Protein AF-A0A5U8XKB9-F1 (afdb_monomer_lite)

Sequence (146 aa):
MTHKVTMGALIYDFKRKNEGKGVQATQALTTLVAITLAYNAPLPNNGPTGGQEAARTTLRPYITDIASRINEIMHIDFTSIDSLSIALYCNRYEQAWNPRGAIDAFSIQQIVHEGIGSDIWETVKLWLDRFMDAISFYQLEQREEG

Structure (mmCIF, N/CA/C/O backbone):
data_AF-A0A5U8XKB9-F1
#
_entry.id   AF-A0A5U8XKB9-F1
#
loop_
_atom_site.group_PDB
_atom_site.id
_atom_site.type_symbol
_atom_site.label_atom_id
_atom_site.label_alt_id
_atom_site.label_comp_id
_atom_site.label_asym_id
_atom_site.label_entity_id
_atom_site.label_seq_id
_atom_site.pdbx_PDB_ins_code
_atom_site.Cartn_x
_atom_site.Cartn_y
_atom_site.Cartn_z
_atom_site.occupancy
_atom_site.B_iso_or_equiv
_atom_site.auth_seq_id
_atom_site.auth_comp_id
_atom_site.auth_asym_id
_atom_site.auth_atom_id
_atom_site.pdbx_PDB_model_num
ATOM 1 N N . MET A 1 1 ? -23.807 11.664 -11.097 1.00 34.69 1 MET A N 1
ATOM 2 C CA . MET A 1 1 ? -22.904 12.370 -10.167 1.00 34.69 1 MET A CA 1
ATOM 3 C C . MET A 1 1 ? -22.377 11.351 -9.178 1.00 34.69 1 MET A C 1
ATOM 5 O O . MET A 1 1 ? -23.045 11.051 -8.199 1.00 34.69 1 MET A O 1
ATOM 9 N N . THR A 1 2 ? -21.241 10.733 -9.484 1.00 43.72 2 THR A N 1
ATOM 10 C CA . THR A 1 2 ? -20.533 9.880 -8.526 1.00 43.72 2 THR A CA 1
ATOM 11 C C . THR A 1 2 ? -19.955 10.829 -7.481 1.00 43.72 2 THR A C 1
ATOM 13 O O . THR A 1 2 ? -19.158 11.695 -7.836 1.00 43.72 2 THR A O 1
ATOM 16 N N . HIS A 1 3 ? -20.431 10.780 -6.236 1.00 47.84 3 HIS A N 1
ATOM 17 C CA . HIS A 1 3 ? -19.856 11.596 -5.166 1.00 47.84 3 HIS A CA 1
ATOM 18 C C . HIS A 1 3 ? -18.357 11.278 -5.081 1.00 47.84 3 HIS A C 1
ATOM 20 O O . HIS A 1 3 ? -17.996 10.139 -4.796 1.00 47.84 3 HIS A O 1
ATOM 26 N N . LYS A 1 4 ? -17.497 12.263 -5.372 1.00 56.12 4 LYS A N 1
ATOM 27 C CA . LYS A 1 4 ? -16.047 12.139 -5.191 1.00 56.12 4 LYS A CA 1
ATOM 28 C C . LYS A 1 4 ? -15.786 11.933 -3.699 1.00 56.12 4 LYS A C 1
ATOM 30 O O . LYS A 1 4 ? -15.972 12.854 -2.906 1.00 56.12 4 LYS A O 1
ATOM 35 N N . VAL A 1 5 ? -15.423 10.715 -3.308 1.00 63.97 5 VAL A N 1
ATOM 36 C CA . VAL A 1 5 ? -15.011 10.419 -1.934 1.00 63.97 5 VAL A CA 1
ATOM 37 C C . VAL A 1 5 ? -13.536 10.774 -1.828 1.00 63.97 5 VAL A C 1
ATOM 39 O O . VAL A 1 5 ? -12.691 10.135 -2.448 1.00 63.97 5 VAL A O 1
ATOM 42 N N . THR A 1 6 ? -13.226 11.817 -1.064 1.00 74.31 6 THR A N 1
ATOM 43 C CA . THR A 1 6 ? -11.840 12.196 -0.788 1.00 74.31 6 THR A CA 1
ATOM 44 C C . THR A 1 6 ? -11.213 11.209 0.194 1.00 74.31 6 THR A C 1
ATOM 46 O O . THR A 1 6 ? -11.902 10.638 1.046 1.00 74.31 6 THR A O 1
ATOM 49 N N . MET A 1 7 ? -9.891 11.035 0.121 1.00 77.50 7 MET A N 1
ATOM 50 C CA . MET A 1 7 ? -9.161 10.149 1.035 1.00 77.50 7 MET A CA 1
ATOM 51 C C . MET A 1 7 ? -9.424 10.496 2.511 1.00 77.50 7 MET A C 1
ATOM 53 O O . MET A 1 7 ? -9.654 9.613 3.332 1.00 77.50 7 MET A O 1
ATOM 57 N N . GLY A 1 8 ? -9.479 11.791 2.842 1.00 78.50 8 GLY A N 1
ATOM 58 C CA . GLY A 1 8 ? -9.798 12.251 4.194 1.00 78.50 8 GLY A CA 1
ATOM 59 C C . GLY A 1 8 ? -11.183 11.804 4.667 1.00 78.50 8 GLY A C 1
ATOM 60 O O . GLY A 1 8 ? -11.303 11.233 5.750 1.00 78.50 8 GLY A O 1
ATOM 61 N N . ALA A 1 9 ? -12.222 11.997 3.844 1.00 81.25 9 ALA A N 1
ATOM 62 C CA . ALA A 1 9 ? -13.580 11.559 4.173 1.00 81.25 9 ALA A CA 1
ATOM 63 C C . ALA A 1 9 ? -13.650 10.038 4.384 1.00 81.25 9 ALA A C 1
ATOM 65 O O . ALA A 1 9 ? -14.269 9.574 5.342 1.00 81.25 9 ALA A O 1
ATOM 66 N N . LEU A 1 10 ? -12.946 9.269 3.549 1.00 86.12 10 LEU A N 1
ATOM 67 C CA . LEU A 1 10 ? -12.897 7.815 3.666 1.00 86.12 10 LEU A CA 1
ATOM 68 C C . LEU A 1 10 ? -12.197 7.348 4.950 1.00 86.12 10 LEU A C 1
ATOM 70 O O . LEU A 1 10 ? -12.670 6.413 5.598 1.00 86.12 10 LEU A O 1
ATOM 74 N N . ILE A 1 11 ? -11.107 8.010 5.353 1.00 86.75 11 ILE A N 1
ATOM 75 C CA . ILE A 1 11 ? -10.418 7.724 6.619 1.00 86.75 11 ILE A CA 1
ATOM 76 C C . ILE A 1 11 ? -11.340 8.015 7.811 1.00 86.75 11 ILE A C 1
ATOM 78 O O . ILE A 1 11 ? -11.408 7.206 8.740 1.00 86.75 11 ILE A O 1
ATOM 82 N N . TYR A 1 12 ? -12.076 9.130 7.795 1.00 86.44 12 TYR A N 1
ATOM 83 C CA . TYR A 1 12 ? -13.039 9.441 8.857 1.00 86.44 12 TYR A CA 1
ATOM 84 C C . TYR A 1 12 ? -14.176 8.416 8.928 1.00 86.44 12 TYR A C 1
ATOM 86 O O . TYR A 1 12 ? -14.500 7.939 10.020 1.00 86.44 12 TYR A O 1
ATOM 94 N N . ASP A 1 13 ? -14.736 8.017 7.785 1.00 89.38 13 ASP A N 1
ATOM 95 C CA . ASP A 1 13 ? -15.769 6.980 7.718 1.00 89.38 13 ASP A CA 1
ATOM 96 C C . ASP A 1 13 ? -15.2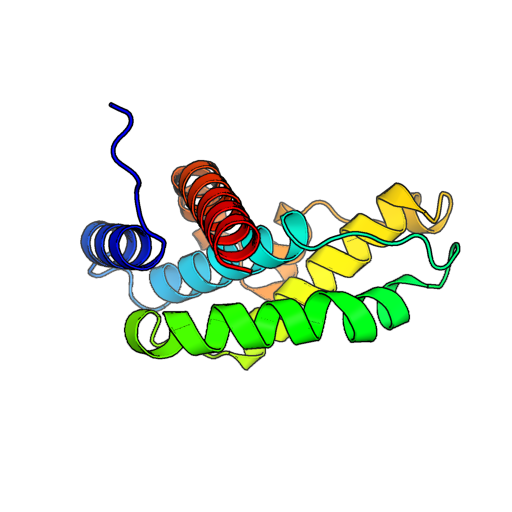56 5.632 8.232 1.00 89.38 13 ASP A C 1
ATOM 98 O O . ASP A 1 13 ? -15.944 4.955 9.006 1.00 89.38 13 ASP A O 1
ATOM 102 N N . PHE A 1 14 ? -14.029 5.263 7.859 1.00 90.75 14 PHE A N 1
ATOM 103 C CA . PHE A 1 14 ? -13.372 4.060 8.356 1.00 90.75 14 PHE A CA 1
ATOM 104 C C . PHE A 1 14 ? -13.222 4.099 9.879 1.00 90.75 14 PHE A C 1
ATOM 106 O O . PHE A 1 14 ? -13.602 3.140 10.559 1.00 90.75 14 PHE A O 1
ATOM 113 N N . LYS A 1 15 ? -12.704 5.209 10.424 1.00 88.31 15 LYS A N 1
ATOM 114 C CA . LYS A 1 15 ? -12.518 5.392 11.870 1.00 88.31 15 LYS A CA 1
ATOM 115 C C . LYS A 1 15 ? -13.843 5.294 12.615 1.00 88.31 15 LYS A C 1
ATOM 117 O O . LYS A 1 15 ? -13.934 4.548 13.583 1.00 88.31 15 LYS A O 1
ATOM 122 N N . ARG A 1 16 ? -14.890 5.956 12.117 1.00 88.62 16 ARG A N 1
ATOM 123 C CA . ARG A 1 16 ? -16.231 5.913 12.715 1.00 88.62 16 ARG A CA 1
ATOM 124 C C . ARG A 1 16 ? -16.829 4.506 12.700 1.00 88.62 16 ARG A C 1
ATOM 126 O O . ARG A 1 16 ? -17.452 4.085 13.667 1.00 88.62 16 ARG A O 1
ATOM 133 N N .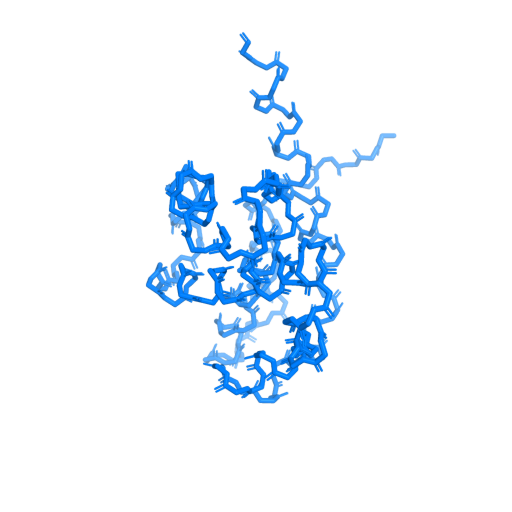 LYS A 1 17 ? -16.659 3.757 11.608 1.00 91.31 17 LYS A N 1
ATOM 134 C CA . LYS A 1 17 ? -17.190 2.386 11.486 1.00 91.31 17 LYS A CA 1
ATOM 135 C C . LYS A 1 17 ? -16.416 1.346 12.293 1.00 91.31 17 LYS A C 1
ATOM 137 O O . LYS A 1 17 ? -16.946 0.260 12.521 1.00 91.31 17 LYS A O 1
ATOM 142 N N . ASN A 1 18 ? -15.194 1.661 12.708 1.00 88.31 18 ASN A N 1
ATOM 143 C CA . ASN A 1 18 ? -14.332 0.772 13.484 1.00 88.31 18 ASN A CA 1
ATOM 144 C C . ASN A 1 18 ? -14.001 1.339 14.873 1.00 88.31 18 ASN A C 1
ATOM 146 O O . ASN A 1 18 ? -13.044 0.900 15.514 1.00 88.31 18 ASN A O 1
ATOM 150 N N . GLU A 1 19 ? -14.802 2.292 15.348 1.00 84.62 19 GLU A N 1
ATOM 151 C CA . GLU A 1 19 ? -14.699 2.837 16.695 1.00 84.62 19 GLU A CA 1
ATOM 152 C C . GLU A 1 19 ? -14.819 1.704 17.730 1.00 84.62 19 GLU A C 1
ATOM 154 O O . GLU A 1 19 ? -15.651 0.806 17.603 1.00 84.62 19 GLU A O 1
ATOM 159 N N . GLY A 1 20 ? -13.925 1.695 18.722 1.00 82.50 20 GLY A N 1
ATOM 160 C CA . GLY A 1 20 ? -13.863 0.644 19.746 1.00 82.50 20 GLY A CA 1
ATOM 161 C C . GLY A 1 20 ? -13.031 -0.596 19.389 1.00 82.50 20 GLY A C 1
ATOM 162 O O . GLY A 1 20 ? -12.761 -1.398 20.278 1.00 82.50 20 GLY A O 1
ATOM 163 N N . LYS A 1 21 ? -12.545 -0.747 18.146 1.00 83.06 21 LYS A N 1
ATOM 164 C CA . LYS A 1 21 ? -11.639 -1.857 17.764 1.00 83.06 21 LYS A CA 1
ATOM 165 C C . LYS A 1 21 ? -10.153 -1.604 18.078 1.00 83.06 21 LYS A C 1
ATOM 167 O O . LYS A 1 21 ? -9.316 -2.474 17.851 1.00 83.06 21 LYS A O 1
ATOM 172 N N . GLY A 1 22 ? -9.812 -0.422 18.597 1.00 84.06 22 GLY A N 1
ATOM 173 C CA . GLY A 1 22 ? -8.472 -0.090 19.093 1.00 84.06 22 GLY A CA 1
ATOM 174 C C . GLY A 1 22 ? -7.353 -0.369 18.082 1.00 84.06 22 GLY A C 1
ATOM 175 O O . GLY A 1 22 ? -7.393 0.114 16.951 1.00 84.06 22 GLY A O 1
ATOM 176 N N . VAL A 1 23 ? -6.364 -1.168 18.496 1.00 86.00 23 VAL A N 1
ATOM 177 C CA . VAL A 1 23 ? -5.152 -1.490 17.717 1.00 86.00 23 VAL A CA 1
ATOM 178 C C . VAL A 1 23 ? -5.476 -2.139 16.366 1.00 86.00 23 VAL A C 1
ATOM 180 O O . VAL A 1 23 ? -4.866 -1.771 15.364 1.00 86.00 23 VAL A O 1
ATOM 183 N N . GLN A 1 24 ? -6.483 -3.016 16.306 1.00 88.50 24 GLN A N 1
ATOM 184 C CA . GLN A 1 24 ? -6.872 -3.708 15.071 1.00 88.50 24 GLN A CA 1
ATOM 185 C C . GLN A 1 24 ? -7.365 -2.736 13.993 1.00 88.50 24 GLN A C 1
ATOM 187 O O . GLN A 1 24 ? -7.055 -2.901 12.814 1.00 88.50 24 GLN A O 1
ATOM 192 N N . ALA A 1 25 ? -8.112 -1.694 14.379 1.00 88.69 25 ALA A N 1
ATOM 193 C CA . ALA A 1 25 ? -8.559 -0.670 13.434 1.00 88.69 25 ALA A CA 1
ATOM 194 C C . ALA A 1 25 ? -7.376 0.117 12.869 1.00 88.69 25 ALA A C 1
ATOM 196 O O . ALA A 1 25 ? -7.320 0.353 11.663 1.00 88.69 25 ALA A O 1
ATOM 197 N N . THR A 1 26 ? -6.421 0.488 13.723 1.00 88.06 26 THR A N 1
ATOM 198 C CA . THR A 1 26 ? -5.207 1.193 13.299 1.00 88.06 26 THR A CA 1
ATOM 199 C C . THR A 1 26 ? -4.386 0.333 12.345 1.00 88.06 26 THR A C 1
ATOM 201 O O . THR A 1 26 ? -4.038 0.798 11.269 1.00 88.06 26 THR A O 1
ATOM 204 N N . GLN A 1 27 ? -4.149 -0.934 12.683 1.00 90.25 27 GLN A N 1
ATOM 205 C CA . GLN A 1 27 ? -3.424 -1.888 11.839 1.00 90.25 27 GLN A CA 1
ATOM 206 C C . GLN A 1 27 ? -4.107 -2.119 10.481 1.00 90.25 27 GLN A C 1
ATOM 208 O O . GLN A 1 27 ? -3.440 -2.137 9.442 1.00 90.25 27 GLN A O 1
ATOM 213 N N . ALA A 1 28 ? -5.437 -2.247 10.467 1.00 91.94 28 ALA A N 1
ATOM 214 C CA . ALA A 1 28 ? -6.211 -2.353 9.234 1.00 91.94 28 ALA A CA 1
ATOM 215 C C . ALA A 1 28 ? -6.091 -1.084 8.378 1.00 91.94 28 ALA A C 1
ATOM 217 O O . ALA A 1 28 ? -5.891 -1.184 7.169 1.00 91.94 28 ALA A O 1
ATOM 218 N N . LEU A 1 29 ? -6.152 0.100 8.994 1.00 90.62 29 LEU A N 1
ATOM 219 C CA . LEU A 1 29 ? -5.991 1.37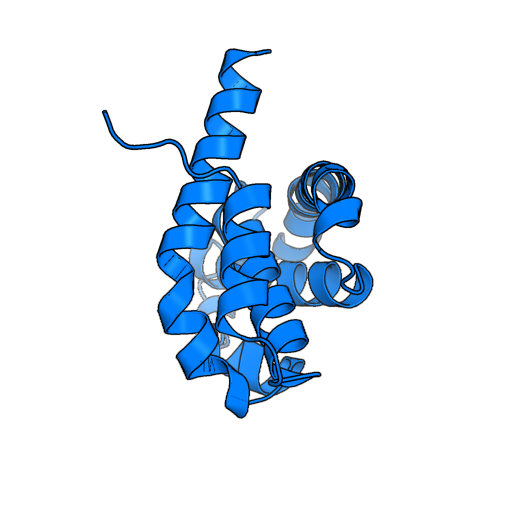0 8.290 1.00 90.62 29 LEU A CA 1
ATOM 220 C C . LEU A 1 29 ? -4.573 1.535 7.725 1.00 90.62 29 LEU A C 1
ATOM 222 O O . LEU A 1 29 ? -4.436 1.885 6.555 1.00 90.62 29 LEU A O 1
ATOM 226 N N . THR A 1 30 ? -3.532 1.208 8.501 1.00 89.81 30 THR A N 1
ATOM 227 C CA . THR A 1 30 ? -2.137 1.148 8.027 1.00 89.81 30 THR A CA 1
ATOM 228 C C . THR A 1 30 ? -2.026 0.262 6.793 1.00 89.81 30 THR A C 1
ATOM 230 O O . THR A 1 30 ? -1.435 0.655 5.791 1.00 89.81 30 THR A O 1
ATOM 233 N N . THR A 1 31 ? -2.631 -0.926 6.853 1.00 92.69 31 THR A N 1
ATOM 234 C CA . THR A 1 31 ? -2.587 -1.913 5.770 1.00 92.69 31 THR A CA 1
ATOM 235 C C . THR A 1 31 ? -3.304 -1.417 4.518 1.00 92.69 31 THR A C 1
ATOM 237 O O . THR A 1 31 ? -2.762 -1.530 3.421 1.00 92.69 31 THR A O 1
ATOM 240 N N . LEU A 1 32 ? -4.494 -0.830 4.670 1.00 93.00 32 LEU A N 1
ATOM 241 C CA . LEU A 1 32 ? -5.249 -0.235 3.566 1.00 93.00 32 LEU A CA 1
ATOM 242 C C . LEU A 1 32 ? -4.430 0.850 2.866 1.00 93.00 32 LEU A C 1
ATOM 244 O O . LEU A 1 32 ? -4.267 0.817 1.647 1.00 93.00 32 LEU A O 1
ATOM 248 N N . VAL A 1 33 ? -3.856 1.776 3.633 1.00 89.50 33 VAL A N 1
ATOM 249 C CA . VAL A 1 33 ? -3.035 2.862 3.084 1.00 89.50 33 VAL A CA 1
ATOM 250 C C . VAL A 1 33 ? -1.784 2.307 2.398 1.00 89.50 33 VAL A C 1
ATOM 252 O O . VAL A 1 33 ? -1.470 2.710 1.282 1.00 89.50 33 VAL A O 1
ATOM 255 N N . ALA A 1 34 ? -1.106 1.327 2.997 1.00 91.44 34 ALA A N 1
ATOM 256 C CA . ALA A 1 34 ? 0.099 0.751 2.410 1.00 91.44 34 ALA A CA 1
ATOM 257 C C . ALA A 1 34 ? -0.165 0.014 1.086 1.00 91.44 34 ALA A C 1
ATOM 259 O O . ALA A 1 34 ? 0.549 0.223 0.102 1.00 91.44 34 ALA A O 1
ATOM 260 N N . ILE A 1 35 ? -1.217 -0.815 1.029 1.00 93.56 35 ILE A N 1
ATOM 261 C CA . ILE A 1 35 ? -1.622 -1.507 -0.206 1.00 93.56 35 ILE A CA 1
ATOM 262 C C . ILE A 1 35 ? -1.956 -0.488 -1.288 1.00 93.56 35 ILE A C 1
ATOM 264 O O . ILE A 1 35 ? -1.489 -0.598 -2.421 1.00 93.56 35 ILE A O 1
ATOM 268 N N . THR A 1 36 ? -2.738 0.524 -0.936 1.00 90.38 36 THR A N 1
ATOM 269 C CA . THR A 1 36 ? -3.223 1.491 -1.918 1.00 90.38 36 THR A CA 1
ATOM 270 C C . THR A 1 36 ? -2.101 2.359 -2.470 1.00 90.38 36 THR A C 1
ATOM 272 O O . THR A 1 36 ? -2.062 2.572 -3.681 1.00 90.38 36 THR A O 1
ATOM 275 N N . LEU A 1 37 ? -1.125 2.755 -1.652 1.00 89.38 37 LEU A N 1
ATOM 276 C CA . LEU A 1 37 ? 0.081 3.435 -2.128 1.00 89.38 37 LEU A CA 1
ATOM 277 C C . LEU A 1 37 ? 0.922 2.537 -3.046 1.00 89.38 37 LEU A C 1
ATOM 279 O O . LEU A 1 37 ? 1.284 2.950 -4.148 1.00 89.38 37 LEU A O 1
ATOM 283 N N . ALA A 1 38 ? 1.191 1.294 -2.638 1.00 92.75 38 ALA A N 1
ATOM 284 C CA . ALA A 1 38 ? 2.025 0.366 -3.405 1.00 92.75 38 ALA A CA 1
ATOM 285 C C . ALA A 1 38 ? 1.426 -0.005 -4.777 1.00 92.75 38 ALA A C 1
ATOM 287 O O . ALA A 1 38 ? 2.158 -0.160 -5.761 1.00 92.75 38 ALA A O 1
ATOM 288 N N . TYR A 1 39 ? 0.100 -0.145 -4.866 1.00 91.88 39 TYR A N 1
ATOM 289 C CA . TYR A 1 39 ? -0.578 -0.550 -6.102 1.00 91.88 39 TYR A CA 1
ATOM 290 C C . TYR A 1 39 ? -0.946 0.619 -7.024 1.00 91.88 39 TYR A C 1
ATOM 292 O O . TYR A 1 39 ? -1.046 0.410 -8.234 1.00 91.88 39 TYR A O 1
ATOM 300 N N . ASN A 1 40 ? -1.063 1.843 -6.499 1.00 88.25 40 ASN A N 1
ATOM 301 C CA . ASN A 1 40 ? -1.241 3.045 -7.322 1.00 88.25 40 ASN A CA 1
ATOM 302 C C . ASN A 1 40 ? 0.086 3.683 -7.763 1.00 88.25 40 ASN A C 1
ATOM 304 O O . ASN A 1 40 ? 0.104 4.466 -8.716 1.00 88.25 40 ASN A O 1
ATOM 308 N N . ALA A 1 41 ? 1.205 3.360 -7.110 1.00 89.62 41 ALA A N 1
ATOM 309 C CA . ALA A 1 41 ? 2.510 3.844 -7.537 1.00 89.62 41 ALA A CA 1
ATOM 310 C C . ALA A 1 41 ? 2.870 3.325 -8.949 1.00 89.62 41 ALA A C 1
ATOM 312 O O . ALA A 1 41 ? 2.600 2.152 -9.266 1.00 89.62 41 ALA A O 1
ATOM 313 N N . PRO A 1 42 ? 3.500 4.167 -9.796 1.00 90.12 42 PRO A N 1
ATOM 314 C CA . PRO A 1 42 ? 4.069 3.723 -11.063 1.00 90.12 42 PRO A CA 1
ATOM 315 C C . PRO A 1 42 ? 5.091 2.610 -10.837 1.00 90.12 42 PRO A C 1
ATOM 317 O O . PRO A 1 42 ? 5.825 2.647 -9.857 1.00 90.12 42 PRO A O 1
ATOM 320 N N . LEU A 1 43 ? 5.152 1.648 -11.758 1.00 92.31 43 LEU A N 1
ATOM 321 C CA . LEU A 1 43 ? 6.036 0.485 -11.667 1.00 92.31 43 LEU A CA 1
ATOM 322 C C . LEU A 1 43 ? 7.016 0.467 -12.858 1.00 92.31 43 LEU A C 1
ATOM 324 O O . LEU A 1 43 ? 6.806 -0.306 -13.797 1.00 92.31 43 LEU A O 1
ATOM 328 N N . PRO A 1 44 ? 8.041 1.345 -12.886 1.00 92.31 44 PRO A N 1
ATOM 329 C CA . PRO A 1 44 ? 9.015 1.376 -13.973 1.00 92.31 44 PRO A CA 1
ATOM 330 C C . PRO A 1 44 ? 9.789 0.058 -14.048 1.00 92.31 44 PRO A C 1
ATOM 332 O O . PRO A 1 44 ? 10.048 -0.574 -13.027 1.00 92.31 44 PRO A O 1
ATOM 335 N N . ASN A 1 45 ? 10.170 -0.353 -15.256 1.00 91.44 45 ASN A N 1
ATOM 336 C CA . ASN A 1 45 ? 11.010 -1.529 -15.452 1.00 91.44 45 ASN A CA 1
ATOM 337 C C . ASN A 1 45 ? 12.492 -1.133 -15.366 1.00 91.44 45 ASN A C 1
ATOM 339 O O . ASN A 1 45 ? 13.060 -0.636 -16.337 1.00 91.44 45 ASN A O 1
ATOM 343 N N . ASN A 1 46 ? 13.112 -1.403 -14.219 1.00 91.69 46 ASN A N 1
ATOM 344 C CA . ASN A 1 46 ? 14.544 -1.211 -13.967 1.00 91.69 46 ASN A CA 1
ATOM 345 C C . ASN A 1 46 ? 15.326 -2.540 -14.081 1.00 91.69 46 ASN A C 1
ATOM 347 O O . ASN A 1 46 ? 16.402 -2.700 -13.507 1.00 91.69 46 ASN A O 1
ATOM 351 N N . GLY A 1 47 ? 14.773 -3.527 -14.793 1.00 90.25 47 GLY A N 1
ATOM 352 C CA . GLY A 1 47 ? 15.335 -4.868 -14.938 1.00 90.25 47 GLY A CA 1
ATOM 353 C C . GLY A 1 47 ? 15.023 -5.816 -13.767 1.00 90.25 47 GLY A C 1
ATOM 354 O O . GLY A 1 47 ? 14.423 -5.406 -12.770 1.00 90.25 47 GLY A O 1
ATOM 355 N N . PRO A 1 48 ? 15.433 -7.097 -13.857 1.00 87.19 48 PRO A N 1
ATOM 356 C CA . PRO A 1 48 ? 14.995 -8.147 -12.929 1.00 87.19 48 PRO A CA 1
ATOM 357 C C . PRO A 1 48 ? 15.374 -7.931 -11.458 1.00 87.19 48 PRO A C 1
ATOM 359 O O . PRO A 1 48 ? 14.716 -8.462 -10.581 1.00 87.19 48 PRO A O 1
ATOM 362 N N . THR A 1 49 ? 16.411 -7.148 -11.159 1.00 86.19 49 THR A N 1
ATOM 363 C CA . THR A 1 49 ? 16.856 -6.867 -9.779 1.00 86.19 49 THR A CA 1
ATOM 364 C C . THR A 1 49 ? 16.624 -5.410 -9.369 1.00 86.19 49 THR A C 1
ATOM 366 O O . THR A 1 49 ? 17.187 -4.938 -8.383 1.00 86.19 49 THR A O 1
ATOM 369 N N . GLY A 1 50 ? 15.822 -4.673 -10.143 1.00 90.81 50 GLY A N 1
ATOM 370 C CA . GLY A 1 50 ? 15.624 -3.231 -9.991 1.00 90.81 50 GLY A CA 1
ATOM 371 C C . GLY A 1 50 ? 14.569 -2.815 -8.960 1.00 90.81 50 GLY A C 1
ATOM 372 O O . GLY A 1 50 ? 14.336 -1.620 -8.795 1.00 90.81 50 GLY A O 1
ATOM 373 N N . GLY A 1 51 ? 13.925 -3.755 -8.256 1.00 89.94 51 GLY A N 1
ATOM 374 C CA . GLY A 1 51 ? 12.772 -3.462 -7.391 1.00 89.94 51 GLY A CA 1
ATOM 375 C C . GLY A 1 51 ? 13.070 -2.466 -6.267 1.00 89.94 51 GLY A C 1
ATOM 376 O O . GLY A 1 51 ? 12.321 -1.512 -6.067 1.00 89.94 51 GLY A O 1
ATOM 377 N N . GLN A 1 52 ? 14.210 -2.623 -5.589 1.00 91.88 52 GLN A N 1
ATOM 378 C CA . GLN A 1 52 ? 14.641 -1.710 -4.521 1.00 91.88 52 GLN A CA 1
ATOM 379 C C . GLN A 1 52 ? 14.990 -0.312 -5.047 1.00 91.88 52 GLN A C 1
ATOM 381 O O . GLN A 1 52 ? 14.683 0.699 -4.411 1.00 91.88 52 GLN A O 1
ATOM 386 N N . GLU A 1 53 ? 15.604 -0.239 -6.227 1.00 92.75 53 GLU A N 1
ATOM 387 C CA . GLU A 1 53 ? 15.898 1.035 -6.878 1.00 92.75 53 GLU A CA 1
ATOM 388 C C . GLU A 1 53 ? 14.604 1.749 -7.277 1.00 92.75 53 GLU A C 1
ATOM 390 O O . GLU A 1 53 ? 14.431 2.924 -6.952 1.00 92.75 53 GLU A O 1
ATOM 395 N N . ALA A 1 54 ? 13.666 1.034 -7.904 1.00 92.75 54 ALA A N 1
ATOM 396 C CA . ALA A 1 54 ? 12.359 1.562 -8.279 1.00 92.75 54 ALA A CA 1
ATOM 397 C C . ALA A 1 54 ? 11.562 2.031 -7.050 1.00 92.75 54 ALA A C 1
ATOM 399 O O . ALA A 1 54 ? 10.960 3.105 -7.073 1.00 92.75 54 ALA A O 1
ATOM 400 N N . ALA A 1 55 ? 11.602 1.282 -5.944 1.00 93.38 55 ALA A N 1
ATOM 401 C CA . ALA A 1 55 ? 10.966 1.695 -4.696 1.00 93.38 55 ALA A CA 1
ATOM 402 C C . ALA A 1 55 ? 11.571 3.003 -4.157 1.00 93.38 55 ALA A C 1
ATOM 404 O O . ALA A 1 55 ? 10.851 3.905 -3.729 1.00 93.38 55 ALA A O 1
ATOM 405 N N . ARG A 1 56 ? 12.898 3.154 -4.214 1.00 91.94 56 ARG A N 1
ATOM 406 C CA . ARG A 1 56 ? 13.578 4.363 -3.734 1.00 91.94 56 ARG A CA 1
ATOM 407 C C . ARG A 1 56 ? 13.309 5.588 -4.606 1.00 91.94 56 ARG A C 1
ATOM 409 O O . ARG A 1 56 ? 13.132 6.675 -4.063 1.00 91.94 56 ARG A O 1
ATOM 416 N N . THR A 1 57 ? 13.333 5.432 -5.925 1.00 91.31 57 THR A N 1
ATOM 417 C CA . THR A 1 57 ? 13.239 6.555 -6.872 1.00 91.31 57 THR A CA 1
ATOM 418 C C . THR A 1 57 ? 11.804 6.935 -7.208 1.00 91.31 57 THR A C 1
ATOM 420 O O . THR A 1 57 ? 11.553 8.090 -7.539 1.00 91.31 57 THR A O 1
ATOM 423 N N . THR A 1 58 ? 10.866 5.990 -7.105 1.00 90.31 58 THR A N 1
ATOM 424 C CA . THR A 1 58 ? 9.472 6.185 -7.526 1.00 90.31 58 THR A CA 1
ATOM 425 C C . THR A 1 58 ? 8.513 6.128 -6.346 1.00 90.31 58 THR A C 1
ATOM 427 O O . THR A 1 58 ? 7.794 7.091 -6.087 1.00 90.31 58 THR A O 1
ATOM 430 N N . LEU A 1 59 ? 8.516 5.022 -5.596 1.00 91.50 59 LEU A N 1
ATOM 431 C CA . LEU A 1 59 ? 7.532 4.803 -4.536 1.00 91.50 59 LEU A CA 1
ATOM 432 C C . LEU A 1 59 ? 7.744 5.736 -3.339 1.00 91.50 59 LEU A C 1
ATOM 434 O O . LEU A 1 59 ? 6.789 6.357 -2.892 1.00 91.50 59 LEU A O 1
ATOM 438 N N . ARG A 1 60 ? 8.961 5.848 -2.797 1.00 90.31 60 ARG A N 1
ATOM 439 C CA . ARG A 1 60 ? 9.204 6.653 -1.586 1.00 90.31 60 ARG A CA 1
ATOM 440 C C . ARG A 1 60 ? 8.804 8.126 -1.749 1.00 90.31 60 ARG A C 1
ATOM 442 O O . ARG A 1 60 ? 8.077 8.608 -0.885 1.00 90.31 60 ARG A O 1
ATOM 449 N N . PRO A 1 61 ? 9.178 8.832 -2.838 1.00 87.56 61 PRO A N 1
ATOM 450 C CA . PRO A 1 61 ? 8.684 10.188 -3.081 1.00 87.56 61 PRO A CA 1
ATOM 451 C C . PRO A 1 61 ? 7.154 10.261 -3.137 1.00 87.56 61 PRO A C 1
ATOM 453 O O . PRO A 1 61 ? 6.555 11.173 -2.571 1.00 87.56 61 PRO A O 1
ATOM 456 N N . TYR A 1 62 ? 6.527 9.266 -3.769 1.00 82.31 62 TYR A N 1
ATOM 457 C CA . TYR A 1 62 ? 5.075 9.158 -3.877 1.00 82.31 62 TYR A CA 1
ATOM 458 C C . TYR A 1 62 ? 4.394 8.950 -2.509 1.00 82.31 62 TYR A C 1
ATOM 460 O O . TYR A 1 62 ? 3.404 9.613 -2.203 1.00 82.31 62 TYR A O 1
ATOM 468 N N . ILE A 1 63 ? 4.962 8.095 -1.651 1.00 84.62 63 ILE A N 1
ATOM 469 C CA . ILE A 1 63 ? 4.519 7.903 -0.263 1.00 84.62 63 ILE A CA 1
ATOM 470 C C . ILE A 1 63 ? 4.650 9.212 0.520 1.00 84.62 63 ILE A C 1
ATOM 472 O O . ILE A 1 63 ? 3.712 9.591 1.216 1.00 84.62 63 ILE A O 1
ATOM 476 N N . THR A 1 64 ? 5.791 9.904 0.422 1.00 82.44 64 THR A N 1
ATOM 477 C CA . THR A 1 64 ? 6.038 11.143 1.172 1.00 82.44 64 THR A CA 1
ATOM 478 C C . THR A 1 64 ? 5.018 12.233 0.839 1.00 82.44 64 THR A C 1
ATOM 480 O O . THR A 1 64 ? 4.485 12.838 1.769 1.00 82.44 64 THR A O 1
ATOM 483 N N . ASP A 1 65 ? 4.701 12.459 -0.441 1.00 78.75 65 ASP A N 1
ATOM 484 C CA . ASP A 1 65 ? 3.716 13.481 -0.834 1.00 78.75 65 ASP A CA 1
ATOM 485 C C . ASP A 1 65 ? 2.314 13.159 -0.299 1.00 78.75 65 ASP A C 1
ATOM 487 O O . ASP A 1 65 ? 1.701 13.984 0.384 1.00 78.75 65 ASP A O 1
ATOM 491 N N . ILE A 1 66 ? 1.822 11.938 -0.533 1.00 75.25 66 ILE A N 1
ATOM 492 C CA . ILE A 1 66 ? 0.469 11.566 -0.106 1.00 75.25 66 ILE A CA 1
ATOM 493 C C . ILE A 1 66 ? 0.378 11.540 1.409 1.00 75.25 66 ILE A C 1
ATOM 495 O O . ILE A 1 66 ? -0.521 12.163 1.975 1.00 75.25 66 ILE A O 1
ATOM 499 N N . ALA A 1 67 ? 1.312 10.857 2.072 1.00 72.19 67 ALA A N 1
ATOM 500 C CA . ALA A 1 67 ? 1.282 10.724 3.515 1.00 72.19 67 ALA A CA 1
ATOM 501 C C . ALA A 1 67 ? 1.372 12.081 4.203 1.00 72.19 67 ALA A C 1
ATOM 503 O O . ALA A 1 67 ? 0.603 12.297 5.129 1.00 72.19 67 ALA A O 1
ATOM 504 N N . SER A 1 68 ? 2.211 13.014 3.731 1.00 72.94 68 SER A N 1
ATOM 505 C CA . SER A 1 68 ? 2.284 14.371 4.294 1.00 72.94 68 SER A CA 1
ATOM 506 C C . SER A 1 68 ? 0.919 15.062 4.327 1.00 72.94 68 SER A C 1
ATOM 508 O O . SER A 1 68 ? 0.634 15.798 5.267 1.00 72.94 68 SER A O 1
ATOM 510 N N . ARG A 1 69 ? 0.067 14.822 3.327 1.00 70.50 69 ARG A N 1
ATOM 511 C CA . ARG A 1 69 ? -1.238 15.486 3.190 1.00 70.50 69 ARG A CA 1
ATOM 512 C C . ARG A 1 69 ? -2.345 14.821 3.992 1.00 70.50 69 ARG A C 1
ATOM 514 O O . ARG A 1 69 ? -3.303 15.481 4.379 1.00 70.50 69 ARG A O 1
ATOM 521 N N . ILE A 1 70 ? -2.219 13.522 4.250 1.00 70.81 70 ILE A N 1
ATOM 522 C CA . ILE A 1 70 ? -3.211 12.760 5.019 1.00 70.81 70 ILE A CA 1
ATOM 523 C C . ILE A 1 70 ? -2.759 12.487 6.461 1.00 70.81 70 ILE A C 1
ATOM 525 O O . ILE A 1 70 ? -3.555 11.983 7.253 1.00 70.81 70 ILE A O 1
ATOM 529 N N . ASN A 1 71 ? -1.523 12.842 6.837 1.00 69.06 71 ASN A N 1
ATOM 530 C CA . ASN A 1 71 ? -0.944 12.559 8.155 1.00 69.06 71 ASN A CA 1
ATOM 531 C C . ASN A 1 71 ? -1.773 13.159 9.298 1.00 69.06 71 ASN A C 1
ATOM 533 O O . ASN A 1 71 ? -2.030 12.487 10.298 1.00 69.06 71 ASN A O 1
ATOM 537 N N . GLU A 1 72 ? -2.253 14.393 9.110 1.00 67.31 72 GLU A N 1
ATOM 538 C CA . GLU A 1 72 ? -3.104 15.092 10.082 1.00 67.31 72 GLU A CA 1
ATOM 539 C C . GLU A 1 72 ? -4.407 14.338 10.371 1.00 67.31 72 GLU A C 1
ATOM 541 O O . GLU A 1 72 ? -4.944 14.427 11.470 1.00 67.31 72 GLU A O 1
ATOM 546 N N . ILE A 1 73 ? -4.899 13.563 9.402 1.00 69.62 73 ILE A N 1
ATOM 547 C CA . ILE A 1 73 ? -6.171 12.840 9.487 1.00 69.62 73 ILE A CA 1
ATOM 548 C C . ILE A 1 73 ? -5.946 11.399 9.948 1.00 69.62 73 ILE A C 1
ATOM 550 O O . ILE A 1 73 ? -6.760 10.839 10.687 1.00 69.62 73 ILE A O 1
ATOM 554 N N . MET A 1 74 ? -4.851 10.772 9.516 1.00 70.31 74 MET A N 1
ATOM 555 C CA . MET A 1 74 ? -4.557 9.370 9.790 1.00 70.31 74 MET A CA 1
ATOM 556 C C . MET A 1 74 ? -4.193 9.136 11.256 1.00 70.31 74 MET A C 1
ATOM 558 O O . MET A 1 74 ? -4.785 8.250 11.875 1.00 70.31 74 MET A O 1
ATOM 562 N N . HIS A 1 75 ? -3.310 9.948 11.846 1.00 72.94 75 HIS A N 1
ATOM 563 C CA . HIS A 1 75 ? -2.708 9.669 13.162 1.00 72.94 75 HIS A CA 1
ATOM 564 C C . HIS A 1 75 ? -2.136 8.237 13.263 1.00 72.94 75 HIS A C 1
ATOM 566 O O . HIS A 1 75 ? -2.346 7.540 14.255 1.00 72.94 75 HIS A O 1
ATOM 572 N N . ILE A 1 76 ? -1.459 7.775 12.209 1.00 72.56 76 ILE A N 1
ATOM 573 C CA . ILE A 1 76 ? -0.853 6.437 12.116 1.00 72.56 76 ILE A CA 1
ATOM 574 C C . ILE A 1 76 ? 0.661 6.614 12.018 1.00 72.56 76 ILE A C 1
ATOM 576 O O . ILE A 1 76 ? 1.132 7.596 11.448 1.00 72.56 76 ILE A O 1
ATOM 580 N N . ASP A 1 77 ? 1.423 5.657 12.544 1.00 77.94 77 ASP A N 1
ATOM 581 C CA . ASP A 1 77 ? 2.871 5.616 12.355 1.00 77.94 77 ASP A CA 1
ATOM 582 C C . ASP A 1 77 ? 3.246 5.494 10.866 1.00 77.94 77 ASP A C 1
ATOM 584 O O . ASP A 1 77 ? 2.966 4.494 10.198 1.00 77.94 77 ASP A O 1
ATOM 588 N N . PHE A 1 78 ? 3.927 6.525 10.367 1.00 79.19 78 PHE A N 1
ATOM 589 C CA . PHE A 1 78 ? 4.427 6.598 9.000 1.00 79.19 78 PHE A CA 1
ATOM 590 C C . PHE A 1 78 ? 5.465 5.507 8.694 1.00 79.19 78 PHE A C 1
ATOM 592 O O . PHE A 1 78 ? 5.517 5.009 7.571 1.00 79.19 78 PHE A O 1
ATOM 599 N N . THR A 1 79 ? 6.250 5.086 9.688 1.00 83.50 79 THR A N 1
ATOM 600 C CA . THR A 1 79 ? 7.311 4.076 9.520 1.00 83.50 79 THR A CA 1
ATOM 601 C C . THR A 1 79 ? 6.734 2.725 9.103 1.00 83.50 79 THR A C 1
ATOM 603 O O . THR A 1 79 ? 7.265 2.048 8.216 1.00 83.50 79 THR A O 1
ATOM 606 N N . SER A 1 80 ? 5.611 2.355 9.718 1.00 84.56 80 SER A N 1
ATOM 607 C CA . SER A 1 80 ? 4.870 1.133 9.409 1.00 84.56 80 SER A CA 1
ATOM 608 C C . SER A 1 80 ? 4.269 1.166 7.999 1.00 84.56 80 SER A C 1
ATOM 610 O O . SER A 1 80 ? 4.326 0.167 7.282 1.00 84.56 80 SER A O 1
ATOM 612 N N . ILE A 1 81 ? 3.747 2.323 7.571 1.00 87.81 81 ILE A N 1
ATOM 613 C CA . ILE A 1 81 ? 3.221 2.513 6.210 1.00 87.81 81 ILE A CA 1
ATOM 614 C C . ILE A 1 81 ? 4.349 2.397 5.182 1.00 87.81 81 ILE A C 1
ATOM 616 O O . ILE A 1 81 ? 4.191 1.656 4.214 1.00 87.81 81 ILE A O 1
ATOM 620 N N . ASP A 1 82 ? 5.477 3.084 5.386 1.00 87.94 82 ASP A N 1
ATOM 621 C CA . ASP A 1 82 ? 6.620 3.059 4.461 1.00 87.94 82 ASP A CA 1
ATOM 622 C C . ASP A 1 82 ? 7.149 1.630 4.276 1.00 87.94 82 ASP A C 1
ATOM 624 O O . ASP A 1 82 ? 7.229 1.127 3.154 1.00 87.94 82 ASP A O 1
ATOM 628 N N . SER A 1 83 ? 7.407 0.931 5.384 1.00 89.88 83 SER A N 1
ATOM 629 C CA . SER A 1 83 ? 7.965 -0.426 5.366 1.00 89.88 83 SER A CA 1
ATOM 630 C C . SER A 1 83 ? 7.044 -1.422 4.655 1.00 89.88 83 SER A C 1
ATOM 632 O O . SER A 1 83 ? 7.492 -2.167 3.778 1.00 89.88 83 SER A O 1
ATOM 634 N N . LEU A 1 84 ? 5.747 -1.411 4.987 1.00 92.44 84 LEU A N 1
ATOM 635 C CA . LEU A 1 84 ? 4.772 -2.314 4.376 1.00 92.44 84 LEU A CA 1
ATOM 636 C C . LEU A 1 84 ? 4.530 -1.970 2.899 1.00 92.44 84 LEU A C 1
ATOM 638 O O . LEU A 1 84 ? 4.455 -2.872 2.066 1.00 92.44 84 LEU A O 1
ATOM 642 N N . SER A 1 85 ? 4.469 -0.680 2.552 1.00 93.25 85 SER A N 1
ATOM 643 C CA . SER A 1 85 ? 4.302 -0.238 1.160 1.00 93.25 85 SER A CA 1
ATOM 644 C C . SER A 1 85 ? 5.476 -0.681 0.292 1.00 93.25 85 SER A C 1
ATOM 646 O O . SER A 1 85 ? 5.263 -1.172 -0.814 1.00 93.25 85 SER A O 1
ATOM 648 N N . ILE A 1 86 ? 6.711 -0.553 0.790 1.00 94.19 86 ILE A N 1
ATOM 649 C CA . ILE A 1 86 ? 7.915 -1.003 0.078 1.00 94.19 86 ILE A CA 1
ATOM 650 C C . ILE A 1 86 ? 7.887 -2.519 -0.120 1.00 94.19 86 ILE A C 1
ATOM 652 O O . ILE A 1 86 ? 8.146 -2.980 -1.230 1.00 94.19 86 ILE A O 1
ATOM 656 N N . ALA A 1 87 ? 7.542 -3.295 0.912 1.00 93.44 87 ALA A N 1
ATOM 657 C CA . ALA A 1 87 ? 7.455 -4.751 0.802 1.00 93.44 87 ALA A CA 1
ATOM 658 C C . ALA A 1 87 ? 6.434 -5.179 -0.267 1.00 93.44 87 ALA A C 1
ATOM 660 O O . ALA A 1 87 ? 6.750 -5.978 -1.150 1.00 93.44 87 ALA A O 1
ATOM 661 N N . LEU A 1 88 ? 5.237 -4.586 -0.238 1.00 95.19 88 LEU A N 1
ATOM 662 C CA . LEU A 1 88 ? 4.175 -4.842 -1.213 1.00 95.19 88 LEU A CA 1
ATOM 663 C C . LEU A 1 88 ? 4.581 -4.430 -2.632 1.00 95.19 88 LEU A C 1
ATOM 665 O O . LEU A 1 88 ? 4.351 -5.173 -3.587 1.00 95.19 88 LEU A O 1
ATOM 669 N N . TYR A 1 89 ? 5.211 -3.267 -2.772 1.00 95.50 89 TYR A N 1
ATOM 670 C CA . TYR A 1 89 ? 5.666 -2.751 -4.057 1.00 95.50 89 TYR A CA 1
ATOM 671 C C . TYR A 1 89 ? 6.777 -3.612 -4.660 1.00 95.50 89 TYR A C 1
ATOM 673 O O . TYR A 1 89 ? 6.705 -3.958 -5.836 1.00 95.50 89 TYR A O 1
ATOM 681 N N . CYS A 1 90 ? 7.778 -4.001 -3.867 1.00 93.75 90 CYS A N 1
ATOM 682 C CA . CYS A 1 90 ? 8.840 -4.895 -4.321 1.00 93.75 90 CYS A CA 1
ATOM 683 C C . CYS A 1 90 ? 8.272 -6.265 -4.703 1.00 93.75 90 CYS A C 1
ATOM 685 O O . CYS A 1 90 ? 8.606 -6.776 -5.763 1.00 93.75 90 CYS A O 1
ATOM 687 N N . ASN A 1 91 ? 7.341 -6.819 -3.925 1.00 94.31 91 ASN A N 1
ATOM 688 C CA . ASN A 1 91 ? 6.678 -8.075 -4.277 1.00 94.31 91 ASN A CA 1
ATOM 689 C C . ASN A 1 91 ? 5.916 -7.979 -5.614 1.00 94.31 91 ASN A C 1
ATOM 691 O O . ASN A 1 91 ? 6.041 -8.850 -6.473 1.00 94.31 91 ASN A O 1
ATOM 695 N N . ARG A 1 92 ? 5.180 -6.882 -5.830 1.00 93.94 92 ARG A N 1
ATOM 696 C CA . ARG A 1 92 ? 4.528 -6.574 -7.114 1.00 93.94 92 ARG A CA 1
ATOM 697 C C . ARG A 1 92 ? 5.548 -6.416 -8.251 1.00 93.94 92 ARG A C 1
ATOM 699 O O . ARG A 1 92 ? 5.284 -6.848 -9.370 1.00 93.94 92 ARG A O 1
ATOM 706 N N . TYR A 1 93 ? 6.695 -5.798 -7.979 1.00 94.44 93 TYR A N 1
ATOM 707 C CA . TYR A 1 93 ? 7.774 -5.617 -8.947 1.00 94.44 93 TYR A CA 1
ATOM 708 C C . TYR A 1 93 ? 8.352 -6.959 -9.403 1.00 94.44 93 TYR A C 1
ATOM 710 O O . TYR A 1 93 ? 8.481 -7.182 -10.606 1.00 94.44 93 TYR A O 1
ATOM 718 N N . GLU A 1 94 ? 8.660 -7.857 -8.462 1.00 91.38 94 GLU A N 1
ATOM 719 C CA . GLU A 1 94 ? 9.180 -9.197 -8.761 1.00 91.38 94 GLU A CA 1
ATOM 720 C C . GLU A 1 94 ? 8.218 -9.959 -9.683 1.00 91.38 94 GLU A C 1
ATOM 722 O O . GLU A 1 94 ? 8.633 -10.490 -10.711 1.00 91.38 94 GLU A O 1
ATOM 727 N N . GLN A 1 95 ? 6.914 -9.907 -9.389 1.00 91.25 95 GLN A N 1
ATOM 728 C CA . GLN A 1 95 ? 5.873 -10.523 -10.222 1.00 91.25 95 GLN A CA 1
ATOM 729 C C . GLN A 1 95 ? 5.817 -9.960 -11.651 1.00 91.25 95 GLN A C 1
ATOM 731 O O . GLN A 1 95 ? 5.503 -10.697 -12.584 1.00 91.25 95 GLN A O 1
ATOM 736 N N . ALA A 1 96 ? 6.100 -8.668 -11.835 1.00 92.38 96 ALA A N 1
ATOM 737 C CA . ALA A 1 96 ? 6.007 -8.007 -13.136 1.00 92.38 96 ALA A CA 1
ATOM 738 C C . ALA A 1 96 ? 7.281 -8.151 -13.984 1.00 92.38 96 ALA A C 1
ATOM 740 O O . ALA A 1 96 ? 7.197 -8.327 -15.200 1.00 92.38 96 ALA A O 1
ATOM 741 N N . TRP A 1 97 ? 8.456 -8.052 -13.357 1.00 93.00 97 TRP A N 1
ATOM 742 C CA . TRP A 1 97 ? 9.721 -7.828 -14.064 1.00 93.00 97 TRP A CA 1
ATOM 743 C C . TRP A 1 97 ? 10.798 -8.885 -13.795 1.00 93.00 97 TRP A C 1
ATOM 745 O O . TRP A 1 97 ? 11.803 -8.910 -14.510 1.00 93.00 97 TRP A O 1
ATOM 755 N N . ASN A 1 98 ? 10.603 -9.784 -12.824 1.00 89.25 98 ASN A N 1
ATOM 756 C CA . ASN A 1 98 ? 11.544 -10.859 -12.512 1.00 89.25 98 ASN A CA 1
ATOM 757 C C . ASN A 1 98 ? 10.857 -12.235 -12.505 1.00 89.25 98 ASN A C 1
ATOM 759 O O . ASN A 1 98 ? 10.432 -12.717 -11.458 1.00 89.25 98 ASN A O 1
ATOM 763 N N . PRO A 1 99 ? 10.823 -12.947 -13.644 1.00 83.50 99 PRO A N 1
ATOM 764 C CA . PRO A 1 99 ? 10.162 -14.250 -13.738 1.00 83.50 99 PRO A CA 1
ATOM 765 C C . PRO A 1 99 ? 10.663 -15.303 -12.740 1.00 83.50 99 PRO A C 1
ATOM 767 O O . PRO A 1 99 ? 9.912 -16.209 -12.392 1.00 83.50 99 PRO A O 1
ATOM 770 N N . ARG A 1 100 ? 11.924 -15.212 -12.287 1.00 83.75 100 ARG A N 1
ATOM 771 C CA . ARG A 1 100 ? 12.450 -16.104 -11.242 1.00 83.75 100 ARG A CA 1
ATOM 772 C C . ARG A 1 100 ? 12.002 -15.667 -9.853 1.00 83.75 100 ARG A C 1
ATOM 774 O O . ARG A 1 100 ? 11.519 -16.505 -9.106 1.00 83.75 100 ARG A O 1
ATOM 781 N N . GLY A 1 101 ? 12.122 -14.379 -9.536 1.00 80.56 101 GLY A N 1
ATOM 782 C CA . GLY A 1 101 ? 11.661 -13.825 -8.258 1.00 80.56 101 GLY A CA 1
ATOM 783 C C . GLY A 1 101 ? 10.149 -13.959 -8.058 1.00 80.56 101 GLY A C 1
ATOM 784 O O . GLY A 1 101 ? 9.690 -14.139 -6.937 1.00 80.56 101 GLY A O 1
ATOM 785 N N . ALA A 1 102 ? 9.375 -13.978 -9.147 1.00 84.75 102 ALA A N 1
ATOM 786 C CA . ALA A 1 102 ? 7.932 -14.196 -9.124 1.00 84.75 102 ALA A CA 1
ATOM 787 C C . ALA A 1 102 ? 7.516 -15.555 -8.531 1.00 84.75 102 ALA A C 1
ATOM 789 O O . ALA A 1 102 ? 6.405 -15.666 -8.020 1.00 84.75 102 ALA A O 1
ATOM 790 N N . ILE A 1 103 ? 8.382 -16.577 -8.588 1.00 86.38 103 ILE A N 1
ATOM 791 C CA . ILE A 1 103 ? 8.114 -17.904 -8.002 1.00 86.38 103 ILE A CA 1
ATOM 792 C C . ILE A 1 103 ? 8.084 -17.822 -6.473 1.00 86.38 103 ILE A C 1
ATOM 794 O O . ILE A 1 103 ? 7.262 -18.481 -5.840 1.00 86.38 103 ILE A O 1
ATOM 798 N N . ASP A 1 104 ? 8.944 -16.981 -5.902 1.00 84.94 104 ASP A N 1
ATOM 799 C CA . ASP A 1 104 ? 9.071 -16.778 -4.458 1.00 84.94 104 ASP A CA 1
ATOM 800 C C . ASP A 1 104 ? 8.213 -15.597 -3.961 1.00 84.94 104 ASP A C 1
ATOM 802 O O . ASP A 1 104 ? 8.256 -15.241 -2.784 1.00 84.94 104 ASP A O 1
ATOM 806 N N . ALA A 1 105 ? 7.436 -14.965 -4.849 1.00 85.56 105 ALA A N 1
ATOM 807 C CA . ALA A 1 105 ? 6.590 -13.836 -4.497 1.00 85.5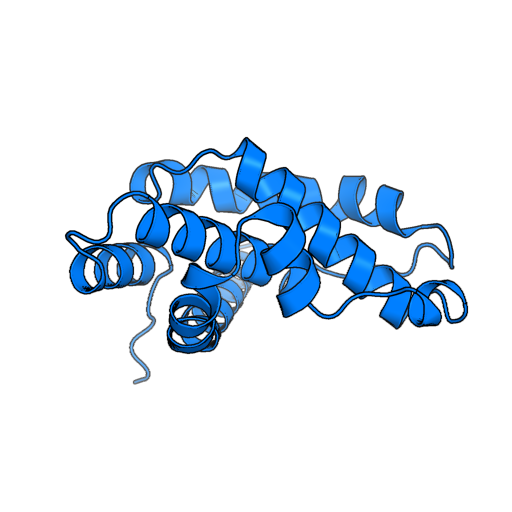6 105 ALA A CA 1
ATOM 808 C C . ALA A 1 105 ? 5.383 -14.289 -3.665 1.00 85.56 105 ALA A C 1
ATOM 810 O O . ALA A 1 105 ? 4.683 -15.252 -3.983 1.00 85.56 105 ALA A O 1
ATOM 811 N N . PHE A 1 106 ? 5.091 -13.536 -2.611 1.00 88.88 106 PHE A N 1
ATOM 812 C CA . PHE A 1 106 ? 4.030 -13.849 -1.665 1.00 88.88 106 PHE A CA 1
ATOM 813 C C . PHE A 1 106 ? 2.682 -13.273 -2.106 1.00 88.88 106 PHE A C 1
ATOM 815 O O . PHE A 1 106 ? 2.595 -12.270 -2.825 1.00 88.88 106 PHE A O 1
ATOM 822 N N . SER A 1 107 ? 1.592 -13.871 -1.617 1.00 90.88 107 SER A N 1
ATOM 823 C CA . SER A 1 107 ? 0.283 -13.217 -1.691 1.00 90.88 107 SER A CA 1
ATOM 824 C C . SER A 1 107 ? 0.261 -11.967 -0.798 1.00 90.88 107 SER A C 1
ATOM 826 O O . SER A 1 107 ? 0.899 -11.940 0.254 1.00 90.88 107 SER A O 1
ATOM 828 N N . ILE A 1 108 ? -0.516 -10.941 -1.169 1.00 91.56 108 ILE A N 1
ATOM 829 C CA . ILE A 1 108 ? -0.682 -9.728 -0.340 1.00 91.56 108 ILE A CA 1
ATOM 830 C C . ILE A 1 108 ? -1.148 -10.102 1.073 1.00 91.56 108 ILE A C 1
ATOM 832 O O . ILE A 1 108 ? -0.638 -9.574 2.056 1.00 91.56 108 ILE A O 1
ATOM 836 N N . GLN A 1 109 ? -2.090 -11.046 1.174 1.00 92.00 109 GLN A N 1
ATOM 837 C CA . GLN A 1 109 ? -2.596 -11.534 2.455 1.00 92.00 109 GLN A CA 1
ATOM 838 C C . GLN A 1 109 ? -1.481 -12.125 3.319 1.00 92.00 109 GLN A C 1
ATOM 840 O O . GLN A 1 109 ? -1.459 -11.885 4.522 1.00 92.00 109 GLN A O 1
ATOM 845 N N . GLN A 1 110 ? -0.558 -12.876 2.717 1.00 91.38 110 GLN A N 1
ATOM 846 C CA . GLN A 1 110 ? 0.572 -13.457 3.430 1.00 91.38 110 GLN A CA 1
ATOM 847 C C . GLN A 1 110 ? 1.555 -12.383 3.910 1.00 91.38 110 GLN A C 1
ATOM 849 O O . GLN A 1 110 ? 1.939 -12.407 5.074 1.00 91.38 110 GLN A O 1
ATOM 854 N N . ILE A 1 111 ? 1.873 -11.388 3.075 1.00 91.56 111 ILE A N 1
ATOM 855 C CA . ILE A 1 111 ? 2.725 -10.252 3.478 1.00 91.56 111 ILE A CA 1
ATOM 856 C C . ILE A 1 111 ? 2.111 -9.513 4.674 1.00 91.56 111 ILE A C 1
ATOM 858 O O . ILE A 1 111 ? 2.804 -9.186 5.634 1.00 91.56 111 ILE A O 1
ATOM 862 N N . VAL A 1 112 ? 0.798 -9.272 4.644 1.00 90.50 112 VAL A N 1
ATOM 863 C CA . VAL A 1 112 ? 0.080 -8.615 5.748 1.00 90.50 112 VAL A CA 1
ATOM 864 C C . VAL A 1 112 ? 0.043 -9.493 6.996 1.00 90.50 112 VAL A C 1
ATOM 866 O O . VAL A 1 112 ? 0.229 -8.992 8.104 1.00 90.50 112 VAL A O 1
ATOM 869 N N . HIS A 1 113 ? -0.169 -10.797 6.830 1.00 90.19 113 HIS A N 1
ATOM 870 C CA . HIS A 1 113 ? -0.170 -11.743 7.939 1.00 90.19 113 HIS A CA 1
ATOM 871 C C . HIS A 1 113 ? 1.174 -11.765 8.671 1.00 90.19 113 HIS A C 1
ATOM 873 O O . HIS A 1 113 ? 1.194 -11.710 9.899 1.00 90.19 113 HIS A O 1
ATOM 879 N N . GLU A 1 114 ? 2.273 -11.807 7.919 1.00 87.25 114 GLU A N 1
ATOM 880 C CA . GLU A 1 114 ? 3.634 -11.850 8.457 1.00 87.25 114 GLU A CA 1
ATOM 881 C C . GLU A 1 114 ? 4.098 -10.484 8.997 1.00 87.25 114 GLU A C 1
ATOM 883 O O . GLU A 1 114 ? 4.851 -10.437 9.967 1.00 87.25 114 GLU A O 1
ATOM 888 N N . GLY A 1 115 ? 3.641 -9.373 8.406 1.00 82.69 115 GLY A N 1
ATOM 889 C CA . GLY A 1 115 ? 4.072 -8.020 8.780 1.00 82.69 115 GLY A CA 1
ATOM 890 C C . GLY A 1 115 ? 3.225 -7.316 9.849 1.00 82.69 115 GLY A C 1
ATOM 891 O O . GLY A 1 115 ? 3.748 -6.470 10.571 1.00 82.69 115 GLY A O 1
ATOM 892 N N . ILE A 1 116 ? 1.926 -7.621 9.946 1.00 84.19 116 ILE A N 1
ATOM 893 C CA . ILE A 1 116 ? 0.966 -6.905 10.810 1.00 84.19 116 ILE A CA 1
ATOM 894 C C . ILE A 1 116 ? 0.153 -7.867 11.695 1.00 84.19 116 ILE A C 1
ATOM 896 O O . ILE A 1 116 ? -0.012 -7.594 12.884 1.00 84.19 116 ILE A O 1
ATOM 900 N N . GLY A 1 117 ? -0.370 -8.964 11.126 1.00 78.81 117 GLY A N 1
ATOM 901 C CA . GLY A 1 117 ? -1.234 -9.944 11.811 1.00 78.81 117 GLY A CA 1
ATOM 902 C C . GLY A 1 117 ? -2.429 -10.436 10.967 1.00 78.81 117 GLY A C 1
ATOM 903 O O . GLY A 1 117 ? -2.784 -9.832 9.957 1.00 78.81 117 GLY A O 1
ATOM 904 N N . SER A 1 118 ? -3.060 -11.563 11.348 1.00 69.69 118 SER A N 1
ATOM 905 C CA . SER A 1 118 ? -4.179 -12.196 10.594 1.00 69.69 118 SER A CA 1
ATOM 906 C C . SER A 1 118 ? -5.560 -11.593 10.847 1.00 69.69 118 SER A C 1
ATOM 908 O O . SER A 1 118 ? -6.443 -11.707 9.996 1.00 69.69 118 SER A O 1
ATOM 910 N N . ASP A 1 119 ? -5.781 -11.005 12.014 1.00 85.38 119 ASP A N 1
ATOM 911 C CA . ASP A 1 119 ? -7.106 -10.648 12.530 1.00 85.38 119 ASP A CA 1
ATOM 912 C C . ASP A 1 119 ? -7.736 -9.428 11.838 1.00 85.38 119 ASP A C 1
ATOM 914 O O . ASP A 1 119 ? -8.938 -9.186 11.961 1.00 85.38 119 ASP A O 1
ATOM 918 N N . ILE A 1 120 ? -6.959 -8.698 11.037 1.00 90.81 120 ILE A N 1
ATOM 919 C CA . ILE A 1 120 ? -7.412 -7.499 10.324 1.00 90.81 120 ILE A CA 1
ATOM 920 C C . ILE A 1 120 ? -7.892 -7.754 8.889 1.00 90.81 120 ILE A C 1
ATOM 922 O O . ILE A 1 120 ? -8.514 -6.871 8.292 1.00 90.81 120 ILE A O 1
ATOM 926 N N . TRP A 1 121 ? -7.633 -8.933 8.312 1.00 91.75 121 TRP A N 1
ATOM 927 C CA . TRP A 1 121 ? -7.766 -9.141 6.862 1.00 91.75 121 TRP A CA 1
ATOM 928 C C . TRP A 1 121 ? -9.197 -8.982 6.334 1.00 91.75 121 TRP A C 1
ATOM 930 O O . TRP A 1 121 ? -9.408 -8.385 5.279 1.00 91.75 121 TRP A O 1
ATOM 940 N N . GLU A 1 122 ? -10.203 -9.443 7.080 1.00 91.00 122 GLU A N 1
ATOM 941 C CA . GLU A 1 122 ? -11.609 -9.247 6.699 1.00 91.00 122 GLU A CA 1
ATOM 942 C C . GLU A 1 122 ? -11.992 -7.764 6.661 1.00 91.00 122 GLU A C 1
ATOM 944 O O . GLU A 1 122 ? -12.721 -7.324 5.771 1.00 91.00 122 GLU A O 1
ATOM 949 N N . THR A 1 123 ? -11.446 -6.968 7.585 1.00 92.00 123 THR A N 1
ATOM 950 C CA . THR A 1 123 ? -11.649 -5.515 7.582 1.00 92.00 123 THR A CA 1
ATOM 951 C C . THR A 1 123 ? -10.927 -4.879 6.397 1.00 92.00 123 THR A C 1
ATOM 953 O O . THR A 1 123 ? -11.509 -4.035 5.724 1.00 92.00 123 THR A O 1
ATOM 956 N N . VAL A 1 124 ? -9.701 -5.303 6.085 1.00 93.19 124 VAL A N 1
ATOM 957 C CA . VAL A 1 124 ? -8.965 -4.803 4.913 1.00 93.19 124 VAL A CA 1
ATOM 958 C C . VAL A 1 124 ? -9.749 -5.075 3.626 1.00 93.19 124 VAL A C 1
ATOM 960 O O . VAL A 1 124 ? -10.036 -4.138 2.887 1.00 93.19 124 VAL A O 1
ATOM 963 N N . LYS A 1 125 ? -10.194 -6.315 3.386 1.00 92.94 125 LYS A N 1
ATOM 964 C CA . LYS A 1 125 ? -10.971 -6.668 2.181 1.00 92.94 125 LYS A CA 1
ATOM 965 C C . LYS A 1 125 ? -12.244 -5.836 2.023 1.00 92.94 125 LYS A C 1
ATOM 967 O O . LYS A 1 125 ? -12.552 -5.411 0.918 1.00 92.94 125 LYS A O 1
ATOM 972 N N . LEU A 1 126 ? -12.968 -5.584 3.115 1.00 93.56 126 LEU A N 1
ATOM 973 C CA . LEU A 1 126 ? -14.224 -4.828 3.080 1.00 93.56 126 LEU A CA 1
ATOM 974 C C . LEU A 1 126 ? -14.044 -3.382 2.585 1.00 93.56 126 LEU A C 1
ATOM 976 O O . LEU A 1 126 ? -14.965 -2.807 2.004 1.00 93.56 126 LEU A O 1
ATOM 980 N N . TRP A 1 127 ? -12.885 -2.784 2.855 1.00 93.88 127 TRP A N 1
ATOM 981 C CA . TRP A 1 127 ? -12.623 -1.371 2.579 1.00 93.88 127 TRP A CA 1
ATOM 982 C C . TRP A 1 127 ? -11.683 -1.140 1.396 1.00 93.88 127 TRP A C 1
ATOM 984 O O . TRP A 1 127 ? -11.622 -0.013 0.903 1.00 93.88 127 TRP A O 1
ATOM 994 N N . LEU A 1 128 ? -10.986 -2.180 0.931 1.00 92.62 128 LEU A N 1
ATOM 995 C CA . LEU A 1 128 ? -9.893 -2.075 -0.031 1.00 92.62 128 LEU A CA 1
ATOM 996 C C . LEU A 1 128 ? -10.284 -1.319 -1.303 1.00 92.62 128 LEU A C 1
ATOM 998 O O . LEU A 1 128 ? -9.631 -0.330 -1.628 1.00 92.62 128 LEU A O 1
ATOM 1002 N N . ASP A 1 129 ? -11.365 -1.724 -1.970 1.00 90.06 129 ASP A N 1
ATOM 1003 C CA . ASP A 1 129 ? -11.781 -1.124 -3.247 1.00 90.06 129 ASP A CA 1
ATOM 1004 C C . ASP A 1 129 ? -12.038 0.383 -3.112 1.00 90.06 129 ASP A C 1
ATOM 1006 O O . ASP A 1 129 ? -11.587 1.180 -3.929 1.00 90.06 129 ASP A O 1
ATOM 1010 N N . ARG A 1 130 ? -12.667 0.804 -2.006 1.00 89.62 130 ARG A N 1
ATOM 1011 C CA . ARG A 1 130 ? -12.952 2.225 -1.752 1.00 89.62 130 ARG A CA 1
ATOM 1012 C C . ARG A 1 130 ? -11.677 3.037 -1.562 1.00 89.62 130 ARG A C 1
ATOM 1014 O O . ARG A 1 130 ? -11.608 4.176 -2.015 1.00 89.62 130 ARG A O 1
ATOM 1021 N N . PHE A 1 131 ? -10.686 2.474 -0.868 1.00 90.12 131 PHE A N 1
ATOM 1022 C CA . PHE A 1 131 ? -9.399 3.142 -0.679 1.00 90.12 131 PHE A CA 1
ATOM 1023 C C . PHE A 1 131 ? -8.593 3.182 -1.978 1.00 90.12 131 PHE A C 1
ATOM 1025 O O . PHE A 1 131 ? -7.932 4.186 -2.244 1.00 90.12 131 PHE A O 1
ATOM 1032 N N . MET A 1 132 ? -8.662 2.122 -2.790 1.00 88.38 132 MET A N 1
ATOM 1033 C CA . MET A 1 132 ? -7.992 2.063 -4.090 1.00 88.38 132 MET A CA 1
ATOM 1034 C C . MET A 1 132 ? -8.523 3.165 -5.003 1.00 88.38 132 MET A C 1
ATOM 1036 O O . MET A 1 132 ? -7.731 3.977 -5.483 1.00 88.38 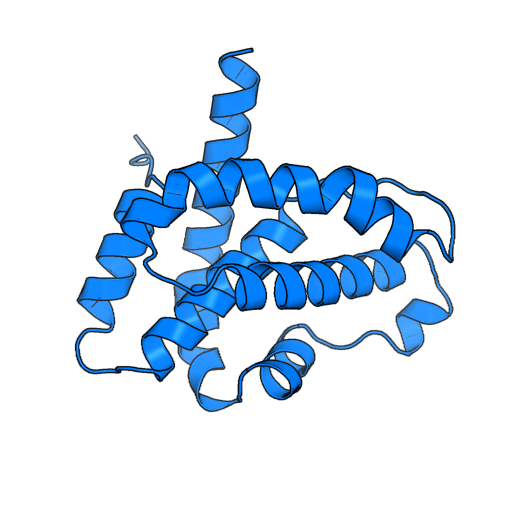132 MET A O 1
ATOM 1040 N N . ASP A 1 133 ? -9.849 3.264 -5.128 1.00 86.25 133 ASP A N 1
ATOM 1041 C CA . ASP A 1 133 ? -10.518 4.302 -5.912 1.00 86.25 133 ASP A CA 1
ATOM 1042 C C . ASP A 1 133 ? -10.157 5.709 -5.416 1.00 86.25 133 ASP A C 1
ATOM 1044 O O . ASP A 1 133 ? -9.816 6.584 -6.212 1.00 86.25 133 ASP A O 1
ATOM 1048 N N . ALA A 1 134 ? -10.178 5.938 -4.097 1.00 82.44 134 ALA A N 1
ATOM 1049 C CA . ALA A 1 134 ? -9.875 7.247 -3.518 1.00 82.44 134 ALA A CA 1
ATOM 1050 C C . ALA A 1 134 ? -8.443 7.724 -3.828 1.00 82.44 134 ALA A C 1
ATOM 1052 O O . ALA A 1 134 ? -8.253 8.907 -4.120 1.00 82.44 134 ALA A O 1
ATOM 1053 N N . ILE A 1 135 ? -7.439 6.833 -3.805 1.00 78.69 135 ILE A N 1
ATOM 1054 C CA . ILE A 1 135 ? -6.068 7.194 -4.214 1.00 78.69 135 ILE A CA 1
ATOM 1055 C C . ILE A 1 135 ? -5.983 7.427 -5.718 1.00 78.69 135 ILE A C 1
ATOM 1057 O O . ILE A 1 135 ? -5.349 8.398 -6.135 1.00 78.69 135 ILE A O 1
ATOM 1061 N N . SER A 1 136 ? -6.611 6.580 -6.534 1.00 79.25 136 SER A N 1
ATOM 1062 C CA . SER A 1 136 ? -6.597 6.765 -7.987 1.00 79.25 136 SER A CA 1
ATOM 1063 C C . SER A 1 136 ? -7.215 8.111 -8.387 1.00 79.25 136 SER A C 1
ATOM 1065 O O . SER A 1 136 ? -6.649 8.826 -9.213 1.00 79.25 136 SER A O 1
ATOM 1067 N N . PHE A 1 137 ? -8.331 8.511 -7.765 1.00 76.56 137 PHE A N 1
ATOM 1068 C CA . PHE A 1 137 ? -8.931 9.831 -7.992 1.00 76.56 137 PHE A CA 1
ATOM 1069 C C . PHE A 1 137 ? -8.031 10.971 -7.527 1.00 76.56 137 PHE A C 1
ATOM 1071 O O . PHE A 1 137 ? -7.850 11.934 -8.267 1.00 76.56 137 PHE A O 1
ATOM 1078 N N . TYR A 1 138 ? -7.428 10.841 -6.345 1.00 73.06 138 TYR A N 1
ATOM 1079 C CA . TYR A 1 138 ? -6.479 11.829 -5.842 1.00 73.06 138 TYR A CA 1
ATOM 1080 C C . TYR A 1 138 ? -5.313 12.048 -6.825 1.00 73.06 138 TYR A C 1
ATOM 1082 O O . TYR A 1 138 ? -4.940 13.183 -7.114 1.00 73.06 138 TYR A O 1
ATOM 1090 N N . GLN A 1 139 ? -4.770 10.973 -7.404 1.00 71.06 139 GLN A N 1
ATOM 1091 C CA . GLN A 1 139 ? -3.717 11.068 -8.419 1.00 71.06 139 GLN A CA 1
ATOM 1092 C C . GLN A 1 139 ? -4.178 11.759 -9.707 1.00 71.06 139 GLN A C 1
ATOM 1094 O O . GLN A 1 139 ? -3.388 12.479 -10.317 1.00 71.06 139 GLN A O 1
ATOM 1099 N N . LEU A 1 140 ? -5.411 11.505 -10.154 1.00 72.06 140 LEU A N 1
ATOM 1100 C CA . LEU A 1 140 ? -5.962 12.143 -11.351 1.00 72.06 140 LEU A CA 1
ATOM 1101 C C . LEU A 1 140 ? -6.096 13.654 -11.153 1.00 72.06 140 LEU A C 1
ATOM 1103 O O . LEU A 1 140 ? -5.649 14.409 -12.009 1.00 72.06 140 LEU A O 1
ATOM 1107 N N . GLU A 1 141 ? -6.609 14.090 -10.001 1.00 68.12 141 GLU A N 1
ATOM 1108 C CA . GLU A 1 141 ? -6.737 15.517 -9.675 1.00 68.12 141 GLU A CA 1
ATOM 1109 C C . GLU A 1 141 ? -5.371 16.216 -9.644 1.00 68.12 141 GLU A C 1
ATOM 1111 O O . GLU A 1 141 ? -5.203 17.262 -10.262 1.00 68.12 141 GLU A O 1
ATOM 1116 N N . GLN A 1 142 ? -4.351 15.595 -9.037 1.00 66.38 142 GLN A N 1
ATOM 1117 C CA . GLN A 1 142 ? -2.994 16.163 -9.022 1.00 66.38 142 GLN A CA 1
ATOM 1118 C C . GLN A 1 142 ? -2.348 16.268 -10.418 1.00 66.38 142 GLN A C 1
ATOM 1120 O O . GLN A 1 142 ? -1.425 17.056 -10.600 1.00 66.38 142 GLN A O 1
ATOM 1125 N N . ARG A 1 143 ? -2.793 15.474 -11.402 1.00 62.88 143 ARG A N 1
ATOM 1126 C CA . ARG A 1 143 ? -2.306 15.553 -12.792 1.00 62.88 143 ARG A CA 1
ATOM 1127 C C . ARG A 1 143 ? -3.044 16.586 -13.636 1.00 62.88 143 ARG A C 1
ATOM 1129 O O . ARG A 1 143 ? -2.490 17.021 -14.634 1.00 62.88 143 ARG A O 1
ATOM 1136 N N . GLU A 1 144 ? -4.281 16.922 -13.285 1.00 57.09 144 GLU A N 1
ATOM 1137 C CA . GLU A 1 144 ? -5.079 17.937 -13.986 1.00 57.09 144 GLU A CA 1
ATOM 1138 C C . GLU A 1 144 ? -4.761 19.363 -13.502 1.00 57.09 144 GLU A C 1
ATOM 1140 O O . GLU A 1 144 ? -5.009 20.326 -14.225 1.00 57.09 144 GLU A O 1
ATOM 1145 N N . GLU A 1 145 ? -4.198 19.504 -12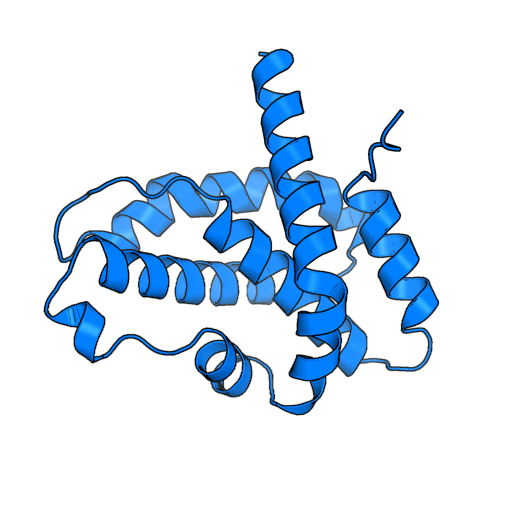.298 1.00 49.66 145 GLU A N 1
ATOM 1146 C CA . GLU A 1 145 ? -3.804 20.789 -11.698 1.00 49.66 145 GLU A CA 1
ATOM 1147 C C . GLU A 1 145 ? -2.362 21.236 -12.028 1.00 49.66 145 GLU A C 1
ATOM 1149 O O . GLU A 1 145 ? -1.988 22.359 -11.680 1.00 49.66 145 GLU A O 1
ATOM 1154 N N . GLY A 1 146 ? -1.556 20.386 -12.679 1.00 42.91 146 GLY A N 1
ATOM 1155 C CA . GLY A 1 146 ? -0.158 20.656 -13.062 1.00 42.91 146 GLY A CA 1
ATOM 1156 C C . GLY A 1 146 ? 0.038 20.819 -14.562 1.00 42.91 146 GLY A C 1
ATOM 1157 O O . GLY A 1 146 ? 0.889 21.656 -14.941 1.00 42.91 146 GLY A O 1
#

Organism: Salmonella muenchen (NCBI:txid596)

Secondary structure (DSSP, 8-state):
------HHHHHHHHHHHTTT-THHHHHHHHHHHHHHHHHHS------TT-HHHHIIIIIHHHHHHHHHHHHHHH---HHHHHHHHHHHHHHHHHHHH-TTGGGSPPPHHHHHHHHT-STTHHHHHHHHHHHHHHHHHHHHHHHH--

Radius of gyration: 15.28 Å; chains: 1; bounding box: 40×39×35 Å

Foldseek 3Di:
DPPQQALLNLLVVLCVVCPPVPPLSLLLLLLLLLLLLLVLWDQDAPAQVCLLVCCVPTSVVSLCVVCVVCVVRNVHDSVLSSVLNSLNNSLVNNCPHPPVSVVVRDDSQVSSCVSRRNPNVVVNVVCNVVSNSNVNVVVVVVVVVD

pLDDT: mean 84.12, std 11.29, range [34.69, 95.5]